Protein AF-A0A950SGL5-F1 (afdb_monomer_lite)

Foldseek 3Di:
DDADQADWDKDWDQDPLGIKIWIFGPPSPDNDTPDIDIDDSQQVLVVCLVVVCPPHDPVCSVVSNVVSVHDVVRNVD

pLDDT: mean 90.86, std 6.49, range [58.12, 96.75]

Secondary structure (DSSP, 8-state):
---PPSEEEEEEEEETTEEEEEEEEE-SS-SS-SEEEEE-HHHHHHTTHHHHTTTS-TTHHHHHHHHHT--HHHH--

Radius of gyration: 17.43 Å; chains: 1; bounding box: 45×19×45 Å

Sequence (77 aa):
VVRPPEGEVYHSIESPKGELGYYIVSDGKSQTAYRCHVRSPSFVNLQALPAMAKGHLVSDLVALIGTIDIVLGEVDR

Structure (mmCIF, N/CA/C/O backbone):
data_AF-A0A950SGL5-F1
#
_entry.id   AF-A0A950SGL5-F1
#
loop_
_atom_site.group_PDB
_atom_site.id
_atom_site.type_symbol
_atom_site.label_atom_id
_atom_site.label_alt_id
_atom_site.label_comp_id
_atom_site.label_asym_id
_atom_site.label_entity_id
_atom_site.label_seq_id
_atom_site.pdbx_PDB_ins_code
_atom_site.Cartn_x
_atom_site.Cartn_y
_atom_site.Cartn_z
_atom_site.occupancy
_atom_site.B_iso_or_equiv
_atom_site.auth_seq_id
_atom_site.auth_comp_id
_atom_site.auth_asym_id
_atom_site.auth_atom_id
_atom_site.pdbx_PDB_model_num
ATOM 1 N N . VAL A 1 1 ? 25.444 -8.574 -21.639 1.00 58.12 1 VAL A N 1
ATOM 2 C CA . VAL A 1 1 ? 24.743 -7.525 -20.862 1.00 58.12 1 VAL A CA 1
ATOM 3 C C . VAL A 1 1 ? 23.414 -7.266 -21.547 1.00 58.12 1 VAL A C 1
ATOM 5 O O . VAL A 1 1 ? 23.426 -6.777 -22.668 1.00 58.12 1 VAL A O 1
ATOM 8 N N . VAL A 1 2 ? 22.304 -7.698 -20.947 1.00 70.88 2 VAL A N 1
ATOM 9 C CA . VAL A 1 2 ? 20.960 -7.572 -21.536 1.00 70.88 2 VAL A CA 1
ATOM 10 C C . VAL A 1 2 ? 20.410 -6.194 -21.174 1.00 70.88 2 VAL A C 1
ATOM 12 O O . VAL A 1 2 ? 20.414 -5.833 -20.001 1.00 70.88 2 VAL A O 1
ATOM 15 N N . ARG A 1 3 ? 19.997 -5.410 -22.173 1.00 79.69 3 ARG A N 1
ATOM 16 C CA . ARG A 1 3 ? 19.311 -4.127 -21.974 1.00 79.69 3 ARG A CA 1
ATOM 17 C C . ARG A 1 3 ? 17.831 -4.321 -22.304 1.00 79.69 3 ARG A C 1
ATOM 19 O O . ARG A 1 3 ? 17.556 -4.955 -23.326 1.00 79.69 3 ARG A O 1
ATOM 26 N N . PRO A 1 4 ? 16.902 -3.829 -21.470 1.00 86.12 4 PRO A N 1
ATOM 27 C CA . PRO A 1 4 ? 15.495 -3.848 -21.829 1.00 86.12 4 PRO A CA 1
ATOM 28 C C . PRO A 1 4 ? 15.264 -3.000 -23.093 1.00 86.12 4 PRO A C 1
ATOM 30 O O . PRO A 1 4 ? 15.969 -2.005 -23.292 1.00 86.12 4 PRO A O 1
ATOM 33 N N . PRO A 1 5 ? 14.334 -3.406 -23.974 1.00 89.50 5 PRO A N 1
ATOM 34 C CA . PRO A 1 5 ? 13.942 -2.590 -25.115 1.00 89.50 5 PRO A CA 1
ATOM 35 C C . PRO A 1 5 ? 13.287 -1.287 -24.644 1.00 89.50 5 PRO A C 1
ATOM 37 O O . PRO A 1 5 ? 12.758 -1.213 -23.533 1.00 89.50 5 PRO A O 1
ATOM 40 N N . GLU A 1 6 ? 13.309 -0.269 -25.503 1.00 91.62 6 GLU A N 1
ATOM 41 C CA . GLU A 1 6 ? 12.555 0.963 -25.272 1.00 91.62 6 GLU A CA 1
ATOM 42 C C . GLU A 1 6 ? 11.058 0.649 -25.169 1.00 91.62 6 GLU A C 1
ATOM 44 O O . GLU A 1 6 ? 10.513 -0.107 -25.977 1.00 91.62 6 GLU A O 1
ATOM 49 N N . GLY A 1 7 ? 10.404 1.216 -24.157 1.00 92.56 7 GLY A N 1
ATOM 50 C CA . GLY A 1 7 ? 8.982 1.010 -23.927 1.00 92.56 7 GLY A CA 1
ATOM 51 C C . GLY A 1 7 ? 8.562 1.219 -22.480 1.00 92.56 7 GLY A C 1
ATOM 52 O O . GLY A 1 7 ? 9.360 1.560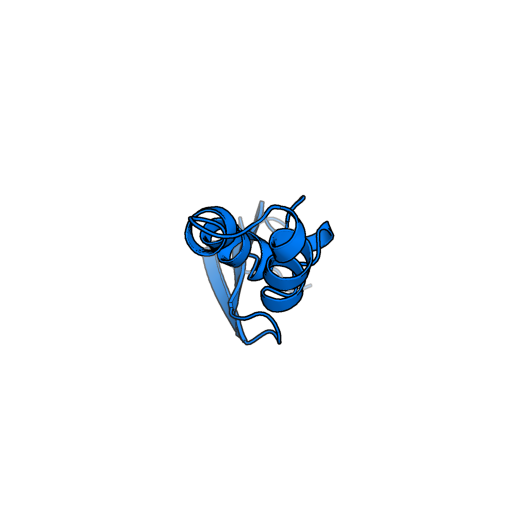 -21.603 1.00 92.56 7 GLY A O 1
ATOM 53 N N . GLU A 1 8 ? 7.277 0.991 -22.241 1.00 94.81 8 GLU A N 1
ATOM 54 C CA . GLU A 1 8 ? 6.645 1.081 -20.932 1.00 94.81 8 GLU A CA 1
ATOM 55 C C . GLU A 1 8 ? 5.911 -0.218 -20.598 1.00 94.81 8 GLU A C 1
ATOM 57 O O . GLU A 1 8 ? 5.392 -0.907 -21.477 1.00 94.81 8 GLU A O 1
ATOM 62 N N . VAL A 1 9 ? 5.869 -0.561 -19.315 1.00 94.81 9 VAL A N 1
ATOM 63 C CA . VAL A 1 9 ? 5.113 -1.709 -18.822 1.00 94.81 9 VAL A CA 1
ATOM 64 C C . VAL A 1 9 ? 4.505 -1.386 -17.468 1.00 94.81 9 VAL A C 1
ATOM 66 O O . VAL A 1 9 ? 5.161 -0.818 -16.596 1.00 94.81 9 VAL A O 1
ATOM 69 N N . TYR A 1 10 ? 3.248 -1.778 -17.288 1.00 96.38 10 TYR A N 1
ATOM 70 C CA . TYR A 1 10 ? 2.647 -1.930 -15.974 1.00 96.38 10 TYR A CA 1
ATOM 71 C C . TYR A 1 10 ? 2.521 -3.418 -15.675 1.00 96.38 10 TYR A C 1
ATOM 73 O O . TYR A 1 10 ? 1.929 -4.162 -16.458 1.00 96.38 10 TYR A O 1
ATOM 81 N N . HIS A 1 11 ? 3.081 -3.853 -14.555 1.00 96.31 11 HIS A N 1
ATOM 82 C CA . HIS A 1 11 ? 2.907 -5.212 -14.070 1.00 96.31 11 HIS A CA 1
ATOM 83 C C . HIS A 1 11 ? 2.474 -5.178 -12.614 1.00 96.31 11 HIS A C 1
ATOM 85 O O . HIS A 1 11 ? 3.076 -4.466 -11.807 1.00 96.31 11 HIS A O 1
ATOM 91 N N . SER A 1 12 ? 1.445 -5.951 -12.282 1.00 96.75 12 SER A N 1
ATOM 92 C CA . SER A 1 12 ? 0.950 -6.075 -10.921 1.00 96.75 12 SER A CA 1
ATOM 93 C C . SER A 1 12 ? 0.922 -7.520 -10.446 1.00 96.75 12 SER A C 1
ATOM 95 O O . SER A 1 12 ? 0.791 -8.460 -11.231 1.00 96.75 12 SER A O 1
ATOM 97 N N . ILE A 1 13 ? 1.097 -7.671 -9.136 1.00 96.56 13 ILE A N 1
ATOM 98 C CA . ILE A 1 13 ? 1.006 -8.936 -8.414 1.00 96.56 13 ILE A CA 1
ATOM 99 C C . ILE A 1 13 ? 0.024 -8.796 -7.254 1.00 96.56 13 ILE A C 1
ATOM 101 O O . ILE A 1 13 ? -0.199 -7.695 -6.741 1.00 96.56 13 ILE A O 1
ATOM 105 N N . GLU A 1 14 ? -0.498 -9.930 -6.799 1.00 96.00 14 GLU A N 1
ATOM 106 C CA . GLU A 1 14 ? -1.285 -9.984 -5.572 1.00 96.00 14 GLU A CA 1
ATOM 107 C C . GLU A 1 14 ? -0.349 -10.061 -4.362 1.00 96.00 14 GLU A C 1
ATOM 109 O O . GLU A 1 14 ? 0.342 -11.059 -4.144 1.00 96.00 14 GLU A O 1
ATOM 114 N N . SER A 1 15 ? -0.301 -8.977 -3.591 1.00 91.75 15 SER A N 1
ATOM 115 C CA . SER A 1 15 ? 0.379 -8.911 -2.300 1.00 91.75 15 SER A CA 1
ATOM 116 C C . SER A 1 15 ? -0.617 -9.243 -1.179 1.00 91.75 15 SER A C 1
ATOM 118 O O . SER A 1 15 ? -1.823 -9.110 -1.376 1.00 91.75 15 SER A O 1
ATOM 120 N N . PRO A 1 16 ? -0.159 -9.603 0.035 1.00 90.12 16 PRO A N 1
ATOM 121 C CA . PRO A 1 16 ? -1.051 -9.826 1.178 1.00 90.12 16 PRO A CA 1
ATOM 122 C C . PRO A 1 16 ? -1.989 -8.650 1.501 1.00 90.12 16 PRO A C 1
ATOM 124 O O . PRO A 1 16 ? -3.004 -8.845 2.160 1.00 90.12 16 PRO A O 1
ATOM 127 N N . LYS A 1 17 ? -1.645 -7.434 1.057 1.00 90.44 17 LYS A N 1
ATOM 128 C CA . LYS A 1 17 ? -2.410 -6.197 1.291 1.00 90.44 17 LYS A CA 1
ATOM 129 C C . LYS A 1 17 ? -3.281 -5.796 0.092 1.00 90.44 17 LYS A C 1
ATOM 131 O O . LYS A 1 17 ? -3.965 -4.773 0.147 1.00 90.44 17 LYS A O 1
ATOM 136 N N . GLY A 1 18 ? -3.229 -6.568 -0.992 1.00 91.38 18 GLY A N 1
ATOM 137 C CA . GLY A 1 18 ? -3.894 -6.313 -2.266 1.00 91.38 18 GLY A CA 1
ATOM 138 C C . GLY A 1 18 ? -2.906 -6.104 -3.413 1.00 91.38 18 GLY A C 1
ATOM 139 O O . GLY A 1 18 ? -1.728 -6.456 -3.335 1.00 91.38 18 GLY A O 1
ATOM 140 N N . GLU A 1 19 ? -3.381 -5.482 -4.488 1.00 94.56 19 GLU A N 1
ATOM 141 C CA . GLU A 1 19 ? -2.599 -5.323 -5.714 1.00 94.56 19 GLU A CA 1
ATOM 142 C C . GLU A 1 19 ? -1.393 -4.380 -5.519 1.00 94.56 19 GLU A C 1
ATOM 144 O O . GLU A 1 19 ? -1.549 -3.177 -5.271 1.00 94.56 19 GLU A O 1
ATOM 149 N N . LEU A 1 20 ? -0.190 -4.931 -5.705 1.00 94.12 20 LEU A N 1
ATOM 150 C CA . LEU A 1 20 ? 1.077 -4.206 -5.775 1.00 94.12 20 LEU A CA 1
ATOM 151 C C . LEU A 1 20 ? 1.513 -4.105 -7.237 1.00 94.12 20 LEU A C 1
ATOM 153 O O . LEU A 1 20 ? 1.774 -5.117 -7.883 1.00 94.12 20 LEU A O 1
ATOM 157 N N . GLY A 1 21 ? 1.609 -2.878 -7.748 1.00 95.38 21 GLY A N 1
ATOM 158 C CA . GLY A 1 21 ? 1.927 -2.622 -9.152 1.00 95.38 21 GLY A CA 1
ATOM 159 C C . GLY A 1 21 ? 3.223 -1.851 -9.352 1.00 95.38 21 GLY A C 1
ATOM 160 O O . GLY A 1 21 ? 3.525 -0.929 -8.597 1.00 95.38 21 GLY A O 1
ATOM 161 N N . TYR A 1 22 ? 3.943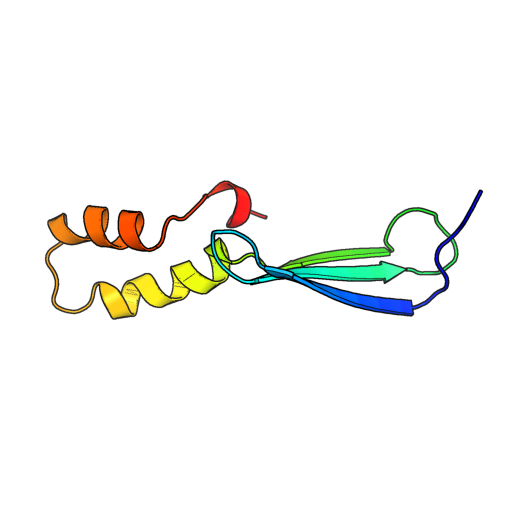 -2.174 -10.419 1.00 94.88 22 TYR A N 1
ATOM 162 C CA . TYR A 1 22 ? 5.114 -1.443 -10.889 1.00 94.88 22 TYR A CA 1
ATOM 163 C C . TYR A 1 22 ? 4.864 -0.943 -12.307 1.00 94.88 22 TYR A C 1
ATOM 165 O O . TYR A 1 22 ? 4.628 -1.729 -13.222 1.00 94.88 22 TYR A O 1
ATOM 173 N N . TYR A 1 23 ? 4.933 0.373 -12.480 1.00 95.81 23 TYR A N 1
ATOM 174 C CA . TYR A 1 23 ? 4.977 1.028 -13.779 1.00 95.81 23 TYR A CA 1
ATOM 175 C C . TYR A 1 23 ? 6.422 1.417 -14.083 1.00 95.81 23 TYR A C 1
ATOM 177 O O . TYR A 1 23 ? 7.017 2.224 -13.364 1.00 95.81 23 TYR A O 1
ATOM 185 N N . ILE A 1 24 ? 6.997 0.820 -15.122 1.00 94.94 24 ILE A N 1
ATOM 186 C CA . ILE A 1 24 ? 8.406 0.970 -15.483 1.00 94.94 24 ILE A CA 1
ATOM 187 C C . ILE A 1 24 ? 8.495 1.482 -16.918 1.00 94.94 24 ILE A C 1
ATOM 189 O O . ILE A 1 24 ? 7.847 0.946 -17.812 1.00 94.94 24 ILE A O 1
ATOM 193 N N . VAL A 1 25 ? 9.335 2.492 -17.135 1.00 94.75 25 VAL A N 1
ATOM 194 C CA . VAL A 1 25 ? 9.666 3.042 -18.454 1.00 94.75 25 VAL A CA 1
ATOM 195 C C . VAL A 1 25 ? 11.155 2.840 -18.706 1.00 94.75 25 VAL A C 1
ATOM 197 O O . VAL A 1 25 ? 11.978 3.179 -17.850 1.00 94.75 25 VAL A O 1
ATOM 200 N N . SER A 1 26 ? 11.510 2.307 -19.873 1.00 92.44 26 SER A N 1
ATOM 201 C CA . SER A 1 26 ? 12.890 2.174 -20.346 1.00 92.44 26 SER A CA 1
ATOM 202 C C . SER A 1 26 ? 13.111 3.017 -21.596 1.00 92.44 26 S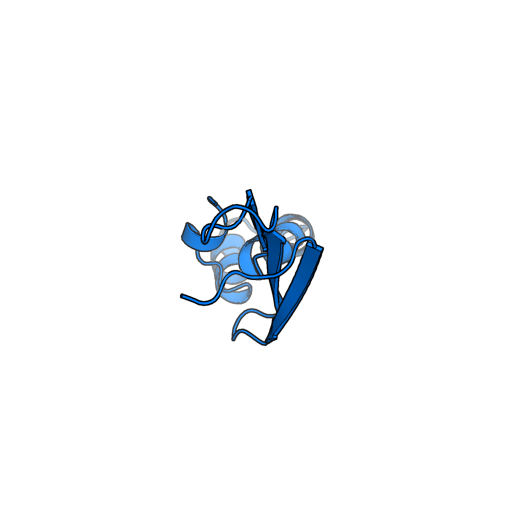ER A C 1
ATOM 204 O O . SER A 1 26 ? 12.286 3.021 -22.505 1.00 92.44 26 SER A O 1
ATOM 206 N N . ASP A 1 27 ? 14.256 3.696 -21.652 1.00 90.56 27 ASP A N 1
ATOM 207 C CA . ASP A 1 27 ? 14.709 4.475 -22.807 1.00 90.56 27 ASP A CA 1
ATOM 208 C C . ASP A 1 27 ? 15.559 3.652 -23.795 1.00 90.56 27 ASP A C 1
ATOM 210 O O . ASP A 1 27 ? 16.121 4.209 -24.736 1.00 90.56 27 ASP A O 1
ATOM 214 N N . GLY A 1 28 ? 15.739 2.346 -23.543 1.00 85.38 28 GLY A N 1
ATOM 215 C CA . GLY A 1 28 ? 16.575 1.435 -24.337 1.00 85.38 28 GLY A CA 1
ATOM 216 C C . GLY A 1 28 ? 18.082 1.746 -24.323 1.00 85.38 28 GLY A C 1
ATOM 217 O O . GLY A 1 28 ? 18.887 0.992 -24.880 1.00 85.38 28 GLY A O 1
ATOM 218 N N . LYS A 1 29 ? 18.503 2.847 -23.687 1.00 84.50 29 LYS A N 1
ATOM 219 C CA . LYS A 1 29 ? 19.889 3.344 -23.699 1.00 84.50 29 LYS A CA 1
ATOM 220 C C . LYS A 1 29 ? 20.656 2.889 -22.467 1.00 84.50 29 LYS A C 1
ATOM 222 O O . LYS A 1 29 ? 21.848 2.585 -22.575 1.00 84.50 29 LYS A O 1
ATOM 227 N N . SER A 1 30 ? 19.981 2.805 -21.323 1.00 82.06 30 SER A N 1
ATOM 228 C CA . SER A 1 30 ? 20.570 2.445 -20.033 1.00 82.06 30 SER A CA 1
ATOM 229 C C . SER A 1 30 ? 20.014 1.125 -19.474 1.00 82.06 30 SER A C 1
ATOM 231 O O . SER A 1 30 ? 19.015 0.593 -19.950 1.00 82.06 30 SER A O 1
ATOM 233 N N . GLN A 1 31 ? 20.706 0.543 -18.488 1.00 84.06 31 GLN A N 1
ATOM 234 C CA . GLN A 1 31 ? 20.196 -0.625 -17.744 1.00 84.06 31 GLN A CA 1
ATOM 235 C C . GLN A 1 31 ? 19.217 -0.229 -16.633 1.00 84.06 31 GLN A C 1
ATOM 237 O O . GLN A 1 31 ? 18.492 -1.068 -16.109 1.00 84.06 31 GLN A O 1
ATOM 242 N N . THR A 1 32 ? 19.230 1.042 -16.247 1.00 86.75 32 THR A N 1
ATOM 243 C CA . THR A 1 32 ? 18.355 1.613 -15.230 1.00 86.75 32 THR A CA 1
ATOM 244 C C . THR A 1 32 ? 17.030 2.018 -15.857 1.00 86.75 32 THR A C 1
ATOM 246 O O . THR A 1 32 ? 16.993 2.484 -16.992 1.00 86.75 32 THR A O 1
ATOM 249 N N . ALA A 1 33 ? 15.935 1.868 -15.116 1.00 87.50 33 ALA A N 1
ATOM 250 C CA . ALA A 1 33 ? 14.654 2.398 -15.558 1.00 87.50 33 ALA A CA 1
ATOM 251 C C . ALA A 1 33 ? 14.750 3.923 -15.718 1.00 87.50 33 ALA A C 1
ATOM 253 O O . ALA A 1 33 ? 15.237 4.609 -14.820 1.00 87.50 33 ALA A O 1
ATOM 254 N N . TYR A 1 34 ? 14.252 4.445 -16.839 1.00 91.06 34 TYR A N 1
ATOM 255 C CA . TYR A 1 34 ? 14.076 5.883 -17.034 1.00 91.06 34 TYR A CA 1
ATOM 256 C C . TYR A 1 34 ? 13.052 6.436 -16.034 1.00 91.06 34 TYR A C 1
ATOM 258 O O . TYR A 1 34 ? 13.227 7.516 -15.475 1.00 91.06 34 TYR A O 1
ATOM 266 N N . ARG A 1 35 ? 12.001 5.654 -15.757 1.00 91.75 35 ARG A N 1
ATOM 267 C CA . ARG A 1 35 ? 11.032 5.920 -14.691 1.00 91.75 35 ARG A CA 1
ATOM 268 C C . ARG A 1 35 ? 10.601 4.614 -14.042 1.00 91.75 35 ARG A C 1
ATOM 270 O O . ARG A 1 35 ? 10.345 3.637 -14.736 1.00 91.75 35 ARG A O 1
ATOM 277 N N . CYS A 1 36 ? 10.475 4.622 -12.722 1.00 92.88 36 CYS A N 1
ATOM 278 C CA . CYS A 1 36 ? 9.849 3.553 -11.956 1.00 92.88 36 CYS A CA 1
ATOM 279 C C . CYS A 1 36 ? 8.839 4.187 -11.000 1.00 92.88 36 CYS A C 1
ATOM 281 O O . CYS A 1 36 ? 9.202 5.051 -10.207 1.00 92.88 36 CYS A O 1
ATOM 283 N N . HIS A 1 37 ? 7.573 3.799 -11.105 1.00 93.31 37 HIS A N 1
ATOM 284 C CA . HIS A 1 37 ? 6.506 4.242 -10.218 1.00 93.31 37 HIS A CA 1
ATOM 285 C C . HIS A 1 37 ? 5.826 3.025 -9.599 1.00 93.31 37 HIS A C 1
ATOM 287 O O . HIS A 1 37 ? 5.376 2.127 -10.314 1.00 93.31 37 HIS A O 1
ATOM 293 N N . VAL A 1 38 ? 5.722 3.010 -8.272 1.00 93.44 38 VAL A N 1
ATOM 294 C CA . VAL A 1 38 ? 5.163 1.881 -7.527 1.00 93.44 38 VAL A CA 1
ATOM 295 C C . VAL A 1 38 ? 3.769 2.230 -7.013 1.00 93.44 38 VAL A C 1
ATOM 297 O O . VAL A 1 38 ? 3.602 3.151 -6.221 1.00 93.44 38 VAL A O 1
ATOM 300 N N . ARG A 1 39 ? 2.753 1.466 -7.418 1.00 93.06 39 ARG A N 1
ATOM 301 C CA . ARG A 1 39 ? 1.389 1.561 -6.880 1.00 93.06 39 ARG A CA 1
ATOM 302 C C . ARG A 1 39 ? 1.287 0.718 -5.612 1.00 93.06 39 ARG A C 1
ATOM 304 O O . ARG A 1 39 ? 1.399 -0.503 -5.690 1.00 93.06 39 ARG A O 1
ATOM 311 N N . SER A 1 40 ? 1.091 1.351 -4.451 1.00 92.56 40 SER A N 1
ATOM 312 C CA . SER A 1 40 ? 0.971 0.630 -3.168 1.00 92.56 40 SER A CA 1
ATOM 313 C C . SER A 1 40 ? -0.443 0.206 -2.888 1.00 92.56 40 SER A C 1
ATOM 315 O O . SER A 1 40 ? -1.323 1.065 -2.945 1.00 92.56 40 SER A O 1
ATOM 317 N N . PRO A 1 41 ? -0.649 -1.043 -2.448 1.00 93.12 41 PRO A N 1
ATOM 318 C CA . PRO A 1 41 ? -1.929 -1.414 -1.875 1.00 93.12 41 PRO A CA 1
ATOM 319 C C . PRO A 1 41 ? -2.227 -0.550 -0.639 1.00 93.12 41 PRO A C 1
ATOM 321 O O . PRO A 1 41 ? -3.292 0.054 -0.555 1.00 93.12 41 PRO A O 1
ATOM 324 N N . SER A 1 42 ? -1.242 -0.364 0.251 1.00 91.69 42 SER A N 1
ATOM 325 C CA . SER A 1 42 ? -1.396 0.419 1.487 1.00 91.69 42 SER A CA 1
ATOM 326 C C . SER A 1 42 ? -1.825 1.876 1.248 1.00 91.69 42 SER A C 1
ATOM 328 O O . SER A 1 42 ? -2.693 2.385 1.952 1.00 91.69 42 SER A O 1
ATOM 330 N N . PHE A 1 43 ? -1.255 2.546 0.240 1.00 91.69 43 PHE A N 1
ATOM 331 C CA . PHE A 1 43 ? -1.574 3.940 -0.093 1.00 91.69 43 PHE A CA 1
ATOM 332 C C . PHE A 1 43 ? -2.999 4.088 -0.633 1.00 91.69 43 PHE A C 1
ATOM 334 O O . PHE A 1 43 ? -3.700 5.036 -0.288 1.00 91.69 43 PHE A O 1
ATOM 341 N N . VAL A 1 44 ? -3.441 3.143 -1.466 1.00 92.56 44 VAL A N 1
ATOM 342 C CA . VAL A 1 44 ? -4.795 3.153 -2.033 1.00 92.56 44 VAL A CA 1
ATOM 343 C C . VAL A 1 44 ? -5.827 2.818 -0.958 1.00 92.56 44 VAL A C 1
ATOM 345 O O . VAL A 1 44 ? -6.812 3.539 -0.815 1.00 92.56 44 VAL A O 1
ATOM 348 N N . ASN A 1 45 ? -5.582 1.785 -0.150 1.00 92.50 45 ASN A N 1
ATOM 349 C CA . ASN A 1 45 ? -6.511 1.362 0.898 1.00 92.50 45 ASN A CA 1
ATOM 350 C C . ASN A 1 45 ? -6.687 2.438 1.984 1.00 92.50 45 ASN A C 1
ATOM 352 O O . ASN A 1 45 ? -7.791 2.629 2.493 1.00 92.50 45 ASN A O 1
ATOM 356 N N . LEU A 1 46 ? -5.632 3.201 2.301 1.00 91.94 46 LEU A N 1
ATOM 357 C CA . LEU A 1 46 ? -5.688 4.289 3.283 1.00 91.94 46 LEU A CA 1
ATOM 358 C C . LEU A 1 46 ? -6.694 5.393 2.905 1.00 91.94 46 LEU A C 1
ATOM 360 O O . LEU A 1 46 ? -7.263 6.031 3.791 1.00 91.94 46 LEU A O 1
ATOM 364 N N . GLN A 1 47 ? -6.981 5.591 1.614 1.00 92.81 47 GLN A N 1
ATOM 365 C CA . GLN A 1 47 ? -7.964 6.583 1.155 1.00 92.81 47 GLN A CA 1
ATOM 366 C C . GLN A 1 47 ? -9.398 6.251 1.597 1.00 92.81 47 GLN A C 1
ATOM 368 O O . GLN A 1 47 ? -10.243 7.144 1.644 1.00 92.81 47 GLN A O 1
ATOM 373 N N . ALA A 1 48 ? -9.679 4.995 1.963 1.00 93.38 48 ALA A N 1
ATOM 374 C CA . ALA A 1 48 ? -10.977 4.583 2.492 1.00 93.38 48 ALA A CA 1
ATOM 375 C C . ALA A 1 48 ? -11.178 4.965 3.972 1.00 93.38 48 ALA A C 1
ATOM 377 O O . ALA A 1 48 ? -12.318 5.024 4.436 1.00 93.38 48 ALA A O 1
ATOM 378 N N . LEU A 1 49 ? -10.104 5.274 4.712 1.00 94.00 49 LEU A N 1
ATOM 379 C CA . LEU A 1 49 ? -10.160 5.530 6.154 1.00 94.00 49 LEU A CA 1
ATOM 380 C C . LEU A 1 49 ? -11.153 6.644 6.551 1.00 94.00 49 LEU A C 1
ATOM 382 O O . LEU A 1 49 ? -11.920 6.417 7.485 1.00 94.00 49 LEU A O 1
ATOM 386 N N . PRO A 1 50 ? -11.235 7.808 5.870 1.00 94.06 50 PRO A N 1
ATOM 387 C CA . PRO A 1 50 ? -12.205 8.848 6.228 1.00 94.06 50 PRO A CA 1
ATOM 388 C C . PRO A 1 50 ? -13.660 8.396 6.069 1.00 94.06 50 PRO A C 1
ATOM 390 O O . PRO A 1 50 ? -14.520 8.788 6.856 1.00 94.06 50 PRO A O 1
ATOM 393 N N . ALA A 1 51 ? -13.941 7.566 5.060 1.00 95.31 51 ALA A N 1
ATOM 394 C CA . ALA A 1 51 ? -15.268 7.000 4.857 1.00 95.31 51 ALA A CA 1
ATOM 395 C C . ALA A 1 51 ? -15.592 5.957 5.938 1.00 95.31 51 ALA A C 1
ATOM 397 O O . ALA A 1 51 ? -16.695 5.974 6.478 1.00 95.31 51 ALA A O 1
ATOM 398 N N . MET A 1 52 ? -14.619 5.112 6.298 1.00 94.50 52 MET A N 1
ATOM 399 C CA . MET A 1 52 ? -14.750 4.107 7.360 1.00 94.50 52 MET A CA 1
ATOM 400 C C . MET A 1 52 ? -14.874 4.720 8.760 1.00 94.50 52 MET A C 1
ATOM 402 O O . MET A 1 52 ? -15.552 4.160 9.608 1.00 94.50 52 MET A O 1
ATOM 406 N N . ALA A 1 53 ? -14.246 5.869 9.016 1.00 95.12 53 ALA A N 1
ATOM 407 C CA . ALA A 1 53 ? -14.274 6.536 10.319 1.00 95.12 53 ALA A CA 1
ATOM 408 C C . ALA A 1 53 ? -15.536 7.384 10.556 1.00 95.12 53 ALA A C 1
ATOM 410 O O . ALA A 1 53 ? -15.776 7.856 11.670 1.00 95.12 53 ALA A O 1
ATOM 411 N N . LYS A 1 54 ? -16.355 7.620 9.526 1.00 96.06 54 LYS A N 1
ATOM 412 C CA . LYS A 1 54 ? -17.517 8.504 9.633 1.00 96.06 54 LYS A CA 1
ATOM 413 C C . LYS A 1 54 ? -18.589 7.888 10.538 1.00 96.06 54 LYS A C 1
ATOM 415 O O . LYS A 1 54 ? -19.137 6.839 10.231 1.00 96.06 54 LYS A O 1
ATOM 420 N N . GLY A 1 55 ? -18.931 8.590 11.619 1.00 94.62 55 GLY A N 1
ATOM 421 C CA . GLY A 1 55 ? -19.924 8.130 12.600 1.00 94.62 55 GLY A CA 1
ATOM 422 C C . GLY A 1 55 ? -19.355 7.243 13.713 1.00 94.62 55 GLY A C 1
ATOM 423 O O . GLY A 1 55 ? -20.116 6.822 14.579 1.00 94.62 55 GLY A O 1
ATOM 424 N N . HIS A 1 56 ? -18.041 7.008 13.716 1.00 95.06 56 HIS A N 1
ATOM 425 C CA . HIS A 1 56 ? -17.327 6.285 14.765 1.00 95.06 56 HIS A CA 1
ATOM 426 C C . HIS A 1 56 ? -16.668 7.227 15.777 1.00 95.06 56 HIS A C 1
ATOM 428 O O . HIS A 1 56 ? -16.536 8.434 15.550 1.00 95.06 56 HIS A O 1
ATOM 434 N N . LEU A 1 57 ? -16.254 6.669 16.914 1.00 96.19 57 LEU A N 1
ATOM 435 C CA . LEU A 1 57 ? -15.512 7.400 17.934 1.00 96.19 57 LEU A CA 1
ATOM 436 C C . LEU A 1 57 ? -14.028 7.498 17.562 1.00 96.19 57 LEU A C 1
ATOM 438 O O . LEU A 1 57 ? -13.489 6.673 16.828 1.00 96.19 57 LEU A O 1
ATOM 442 N N . VAL A 1 58 ? -13.324 8.474 18.142 1.00 93.56 58 VAL A N 1
ATOM 443 C CA . VAL A 1 58 ? -11.862 8.608 17.979 1.00 93.56 58 VAL A CA 1
ATOM 444 C C . VAL A 1 58 ? -11.129 7.350 18.464 1.00 93.56 58 VAL A C 1
ATOM 446 O O . VAL A 1 58 ? -10.119 6.968 17.883 1.00 93.56 58 VAL A O 1
ATOM 449 N N . SER A 1 59 ? -11.658 6.667 19.485 1.00 95.50 59 SER A N 1
ATOM 450 C CA . SER A 1 59 ? -11.128 5.385 19.970 1.00 95.50 59 SER A CA 1
ATOM 451 C C . SER A 1 59 ? -11.150 4.283 18.910 1.00 95.50 59 SER A C 1
ATOM 453 O O . SER A 1 59 ? -10.269 3.426 18.903 1.00 95.50 59 SER A O 1
ATOM 455 N N . ASP A 1 60 ? -12.118 4.322 17.995 1.00 94.75 60 ASP A N 1
ATOM 456 C CA . ASP A 1 60 ? -12.309 3.284 16.981 1.00 94.75 60 ASP A CA 1
ATOM 457 C C . ASP A 1 60 ? -11.288 3.419 15.844 1.00 94.75 60 ASP A C 1
ATOM 459 O O . ASP A 1 60 ? -11.029 2.452 15.130 1.00 94.75 60 ASP A O 1
ATOM 463 N N . LEU A 1 61 ? -10.636 4.583 15.704 1.00 93.50 61 LEU A N 1
ATOM 464 C CA . LEU A 1 61 ? -9.615 4.817 14.677 1.00 93.50 61 LEU A CA 1
ATOM 465 C C . LEU A 1 61 ? -8.468 3.810 14.756 1.00 93.50 61 LEU A C 1
ATOM 467 O O . LEU A 1 61 ? -7.965 3.388 13.719 1.00 93.50 61 LEU A O 1
ATOM 471 N N . VAL A 1 62 ? -8.073 3.390 15.960 1.00 93.62 62 VAL A N 1
ATOM 472 C CA . VAL A 1 62 ? -6.995 2.404 16.134 1.00 93.62 62 VAL A CA 1
ATOM 473 C C . VAL A 1 62 ? -7.400 1.053 15.539 1.00 93.62 62 VAL A C 1
ATOM 475 O O . VAL A 1 62 ? -6.612 0.432 14.825 1.00 93.62 62 VAL A O 1
ATOM 478 N N . ALA A 1 63 ? -8.644 0.624 15.768 1.00 95.12 63 ALA A N 1
ATOM 479 C CA . ALA A 1 63 ? -9.176 -0.614 15.204 1.00 95.12 63 ALA A CA 1
ATOM 480 C C . ALA A 1 63 ? -9.358 -0.518 13.680 1.00 95.12 63 ALA A C 1
ATOM 482 O O . ALA A 1 63 ? -9.028 -1.459 12.957 1.00 95.12 63 ALA A O 1
ATOM 483 N N . LEU A 1 64 ? -9.825 0.630 13.179 1.00 94.38 64 LEU A N 1
ATOM 484 C CA . LEU A 1 64 ? -9.987 0.876 11.744 1.00 94.38 64 LEU A CA 1
ATOM 485 C C . LEU A 1 64 ? -8.640 0.856 11.009 1.00 94.38 64 LEU A C 1
ATOM 487 O O . LEU A 1 64 ? -8.512 0.175 9.995 1.00 94.38 64 LEU A O 1
ATOM 491 N N . ILE A 1 65 ? -7.617 1.529 11.543 1.00 92.69 65 ILE A N 1
ATOM 492 C CA . ILE A 1 65 ? -6.262 1.522 10.970 1.00 92.69 65 ILE A CA 1
ATOM 493 C C . ILE A 1 65 ? -5.668 0.108 11.002 1.00 92.69 65 ILE A C 1
ATOM 495 O O . ILE A 1 65 ? -5.094 -0.333 10.007 1.00 92.69 65 ILE A O 1
ATOM 499 N N . GLY A 1 66 ? -5.847 -0.623 12.108 1.00 92.19 66 GLY A N 1
ATOM 500 C CA . GLY A 1 66 ? -5.394 -2.010 12.224 1.00 92.19 66 GLY A CA 1
ATOM 501 C C . GLY A 1 66 ? -6.071 -2.955 11.227 1.00 92.19 66 GLY A C 1
ATOM 502 O O . GLY 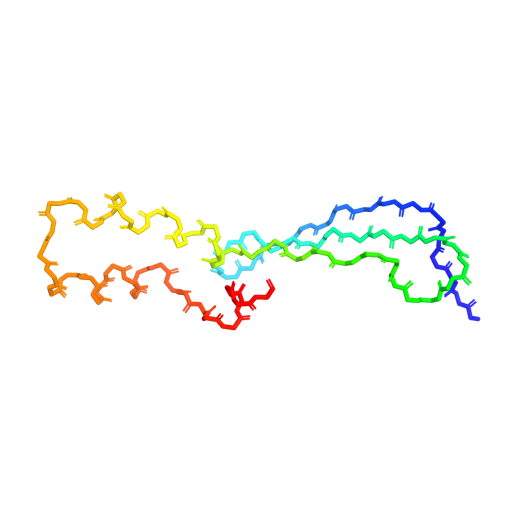A 1 66 ? -5.424 -3.856 10.709 1.00 92.19 66 GLY A O 1
ATOM 503 N N . THR A 1 67 ? -7.344 -2.716 10.903 1.00 92.19 67 THR A N 1
ATOM 504 C CA . THR A 1 67 ? -8.100 -3.527 9.930 1.00 92.19 67 THR A CA 1
ATOM 505 C C . THR A 1 67 ? -7.598 -3.335 8.495 1.00 92.19 67 THR A C 1
ATOM 507 O O . THR A 1 67 ? -7.620 -4.277 7.710 1.00 92.19 67 THR A O 1
ATOM 510 N N . ILE A 1 68 ? -7.136 -2.130 8.146 1.00 91.50 68 ILE A N 1
ATOM 511 C CA . ILE A 1 68 ? -6.587 -1.820 6.813 1.00 91.50 68 ILE A CA 1
ATOM 512 C C . ILE A 1 68 ? -5.152 -2.364 6.653 1.00 91.50 68 ILE A C 1
ATOM 514 O O . ILE A 1 68 ? -4.692 -2.554 5.529 1.00 91.50 68 ILE A O 1
ATOM 518 N N . ASP A 1 69 ? -4.457 -2.635 7.764 1.00 89.44 69 ASP A N 1
ATOM 519 C CA . ASP A 1 69 ? -3.098 -3.190 7.797 1.00 89.44 69 ASP A CA 1
ATOM 520 C C . ASP A 1 69 ? -2.088 -2.363 6.969 1.00 89.44 69 ASP A C 1
ATOM 522 O O . ASP A 1 69 ? -1.407 -2.847 6.057 1.00 89.44 69 ASP A O 1
ATOM 526 N N . ILE A 1 70 ? -2.002 -1.064 7.278 1.00 89.81 70 ILE A N 1
ATOM 527 C CA . ILE A 1 70 ? -1.120 -0.131 6.567 1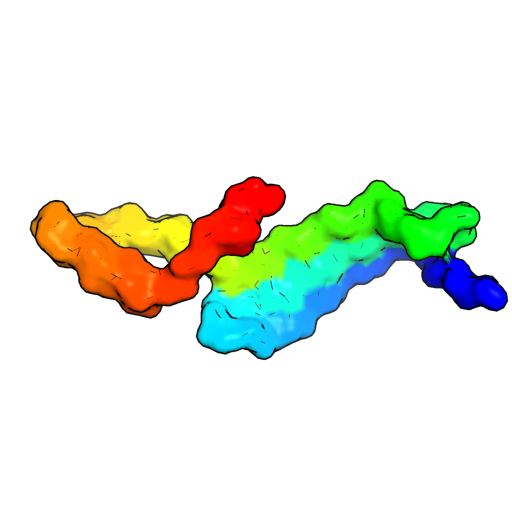.00 89.81 70 ILE A CA 1
ATOM 528 C C . ILE A 1 70 ? 0.345 -0.269 6.993 1.00 89.81 70 ILE A C 1
ATOM 530 O O . ILE A 1 70 ? 0.670 -0.354 8.177 1.00 89.81 70 ILE A O 1
ATOM 534 N N . VAL A 1 71 ? 1.255 -0.186 6.020 1.00 90.19 71 VAL A N 1
ATOM 535 C CA . VAL A 1 71 ? 2.693 -0.012 6.269 1.00 90.19 71 VAL A CA 1
ATOM 536 C C . VAL A 1 71 ? 3.106 1.366 5.778 1.00 90.19 71 VAL A C 1
ATOM 538 O O . VAL A 1 71 ? 3.083 1.635 4.579 1.00 90.19 71 VAL A O 1
ATOM 541 N N . LEU A 1 72 ? 3.512 2.243 6.699 1.00 87.56 72 LEU A N 1
ATOM 542 C CA . LEU A 1 72 ? 3.830 3.640 6.373 1.00 87.56 72 LEU A CA 1
ATOM 543 C C . LEU A 1 72 ? 4.991 3.775 5.375 1.00 87.56 72 LEU A C 1
ATOM 545 O O . LEU A 1 72 ? 4.956 4.662 4.531 1.00 87.56 72 LEU A O 1
ATOM 549 N N . GLY A 1 73 ? 5.954 2.848 5.382 1.00 87.56 73 GLY A N 1
ATOM 550 C CA . GLY A 1 73 ? 7.038 2.827 4.390 1.00 87.56 73 GLY A CA 1
ATOM 551 C C . GLY A 1 73 ? 6.571 2.584 2.947 1.00 87.56 73 GLY A C 1
ATOM 552 O O . GLY A 1 73 ? 7.257 2.964 2.007 1.00 87.56 73 GLY A O 1
ATOM 553 N N . GLU A 1 74 ? 5.393 1.9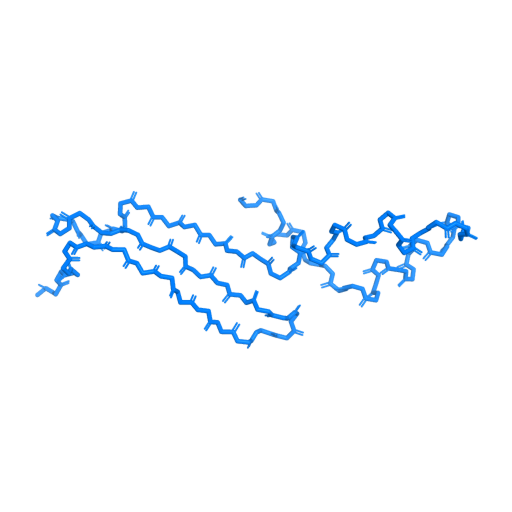83 2.744 1.00 84.38 74 GLU A N 1
ATOM 554 C CA . GLU A 1 74 ? 4.783 1.860 1.414 1.00 84.38 74 GLU A CA 1
ATOM 555 C C . GLU A 1 74 ? 3.937 3.079 1.021 1.00 84.38 74 GLU A C 1
ATOM 557 O O . GLU A 1 74 ? 3.530 3.200 -0.135 1.00 84.38 74 GLU A O 1
ATOM 562 N N . VAL A 1 75 ? 3.599 3.942 1.975 1.00 84.88 75 VAL A N 1
ATOM 563 C CA . VAL A 1 75 ? 2.755 5.126 1.765 1.00 84.88 75 VAL A CA 1
ATOM 564 C C . VAL A 1 75 ? 3.619 6.357 1.470 1.00 84.88 75 VAL A C 1
ATOM 566 O O . VAL A 1 75 ? 3.206 7.197 0.683 1.00 84.88 75 VAL A O 1
ATOM 569 N N . ASP A 1 76 ? 4.818 6.432 2.049 1.00 83.75 76 ASP A N 1
ATOM 570 C CA . ASP A 1 76 ? 5.728 7.594 2.028 1.00 83.75 76 ASP A CA 1
ATOM 571 C C . ASP A 1 76 ? 6.644 7.698 0.784 1.00 83.75 76 ASP A C 1
ATOM 573 O O . ASP A 1 76 ? 7.649 8.402 0.790 1.00 83.75 76 ASP A O 1
ATOM 577 N N . ARG A 1 77 ? 6.353 6.940 -0.273 1.00 65.69 77 ARG A N 1
ATOM 578 C CA . ARG A 1 77 ? 7.265 6.697 -1.405 1.00 65.69 77 ARG A CA 1
ATOM 579 C C . ARG A 1 77 ? 7.024 7.565 -2.632 1.00 65.69 77 ARG A C 1
ATOM 581 O O . ARG A 1 77 ? 5.860 7.953 -2.868 1.00 65.69 77 ARG A O 1
#